Protein AF-A0A936TKP4-F1 (afdb_monomer_lite)

Structure (mmCIF, N/CA/C/O backbone):
data_AF-A0A936TKP4-F1
#
_entry.id   AF-A0A936TKP4-F1
#
loop_
_atom_site.group_PDB
_atom_site.id
_atom_site.type_symbol
_atom_site.label_atom_id
_atom_site.label_alt_id
_atom_site.label_comp_id
_atom_site.label_asym_id
_atom_site.label_entity_id
_atom_site.label_seq_id
_atom_site.pdbx_PDB_ins_code
_atom_site.Cartn_x
_atom_site.Cartn_y
_atom_site.Cartn_z
_atom_site.occupancy
_atom_site.B_iso_or_equiv
_atom_site.auth_seq_id
_atom_site.auth_comp_id
_atom_site.auth_asym_id
_atom_site.auth_atom_id
_atom_site.pdbx_PDB_model_num
ATOM 1 N N . MET A 1 1 ? -53.972 6.274 36.315 1.00 53.28 1 MET A N 1
ATOM 2 C CA . MET A 1 1 ? -53.325 5.795 35.070 1.00 53.28 1 MET A CA 1
ATOM 3 C C . MET A 1 1 ? -52.036 5.084 35.476 1.00 53.28 1 MET A C 1
ATOM 5 O O . MET A 1 1 ? -51.316 5.596 36.319 1.00 53.28 1 MET A O 1
ATOM 9 N N . LYS A 1 2 ? -51.876 3.821 35.063 1.00 56.62 2 LYS A N 1
ATOM 10 C CA . LYS A 1 2 ? -51.073 2.777 35.736 1.00 56.62 2 LYS A CA 1
ATOM 11 C C . LYS A 1 2 ? -49.551 2.988 35.513 1.00 56.62 2 LYS A C 1
ATOM 13 O O . LYS A 1 2 ? -49.160 3.133 34.355 1.00 56.62 2 LYS A O 1
ATOM 18 N N . PRO A 1 3 ? -48.682 2.891 36.542 1.00 65.44 3 PRO A N 1
ATOM 19 C CA . PRO A 1 3 ? -47.214 3.024 36.414 1.00 65.44 3 PRO A CA 1
ATOM 20 C C . PRO A 1 3 ? -46.573 2.038 35.415 1.00 65.44 3 PRO A C 1
ATOM 22 O O . PRO A 1 3 ? -45.486 2.275 34.895 1.00 65.44 3 PRO A O 1
ATOM 25 N N . MET A 1 4 ? -47.289 0.962 35.076 1.00 65.12 4 MET A N 1
ATOM 26 C CA . MET A 1 4 ? -46.918 -0.027 34.060 1.00 65.12 4 MET A CA 1
ATOM 27 C C . MET A 1 4 ? -46.712 0.555 32.651 1.00 65.12 4 MET A C 1
ATOM 29 O O . MET A 1 4 ? -45.948 -0.007 31.874 1.00 65.12 4 MET A O 1
ATOM 33 N N . ILE A 1 5 ? -47.400 1.647 32.300 1.00 80.31 5 ILE A N 1
ATOM 34 C CA . ILE A 1 5 ? -47.301 2.262 30.964 1.00 80.31 5 ILE A CA 1
ATOM 35 C C . ILE A 1 5 ? -46.041 3.134 30.873 1.00 80.31 5 ILE A C 1
ATOM 37 O O . ILE A 1 5 ? -45.350 3.108 29.860 1.00 80.31 5 ILE A O 1
ATOM 41 N N . LEU A 1 6 ? -45.698 3.830 31.963 1.00 78.81 6 LEU A N 1
ATOM 42 C CA . LEU A 1 6 ? -44.509 4.679 32.059 1.00 78.81 6 LEU A CA 1
ATOM 43 C C . LEU A 1 6 ? -43.215 3.855 32.022 1.00 78.81 6 LEU A C 1
ATOM 45 O O . LEU A 1 6 ? -42.288 4.205 31.299 1.00 78.81 6 LEU A O 1
ATOM 49 N N . SER A 1 7 ? -43.177 2.726 32.738 1.00 82.25 7 SER A N 1
ATOM 50 C CA . SER A 1 7 ? -42.025 1.813 32.731 1.00 82.25 7 SER A CA 1
ATOM 51 C C . SER A 1 7 ? -41.741 1.253 31.333 1.00 82.25 7 SER A C 1
ATOM 53 O O . SER A 1 7 ? -40.596 1.278 30.894 1.00 82.25 7 SER A O 1
ATOM 55 N N . LYS A 1 8 ? -42.777 0.829 30.598 1.00 84.25 8 LYS A N 1
ATOM 56 C CA . LYS A 1 8 ? -42.629 0.322 29.224 1.00 84.25 8 LYS A CA 1
ATOM 57 C C . L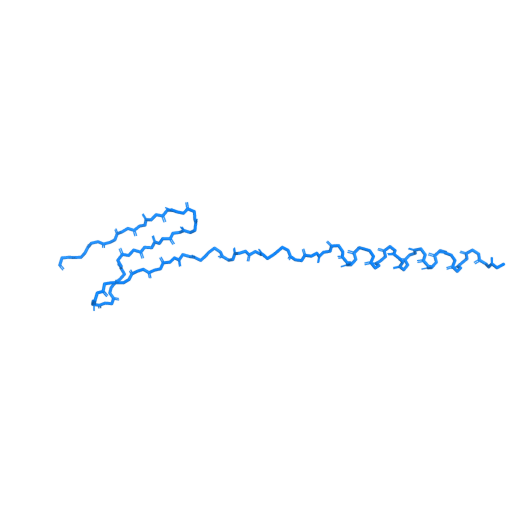YS A 1 8 ? -42.141 1.395 28.255 1.00 84.25 8 LYS A C 1
ATOM 59 O O . LYS A 1 8 ? -41.305 1.103 27.405 1.00 84.25 8 LYS A O 1
ATOM 64 N N . LEU A 1 9 ? -42.642 2.626 28.398 1.00 85.12 9 LEU A N 1
ATOM 65 C CA . LEU A 1 9 ? -42.188 3.757 27.589 1.00 85.12 9 LEU A CA 1
ATOM 66 C C . LEU A 1 9 ? -40.706 4.048 27.841 1.00 85.12 9 LEU A C 1
ATOM 68 O O . LEU A 1 9 ? -39.944 4.233 26.897 1.00 85.12 9 LEU A O 1
ATOM 72 N N . LEU A 1 10 ? -40.293 4.029 29.110 1.00 87.44 10 LEU A N 1
ATOM 73 C CA . LEU A 1 10 ? -38.911 4.276 29.504 1.00 87.44 10 LEU A CA 1
ATOM 74 C C . LEU A 1 10 ? -37.972 3.198 28.947 1.00 87.44 10 LEU A C 1
ATOM 76 O O . LEU A 1 10 ? -36.938 3.526 28.372 1.00 87.44 10 LEU A O 1
ATOM 80 N N . THR A 1 11 ? -38.356 1.922 29.039 1.00 88.31 11 THR A N 1
ATOM 81 C CA . THR A 1 11 ? -37.582 0.815 28.459 1.00 88.31 11 THR A CA 1
ATOM 82 C C . THR A 1 11 ? -37.464 0.937 26.941 1.00 88.31 11 THR A C 1
ATOM 84 O O . THR A 1 11 ? -36.376 0.757 26.404 1.00 88.31 11 THR A O 1
ATOM 87 N N . ALA A 1 12 ? -38.547 1.296 26.246 1.00 86.38 12 ALA A N 1
ATOM 88 C CA . ALA A 1 12 ? -38.520 1.482 24.797 1.00 86.38 12 ALA A CA 1
ATOM 89 C C . ALA A 1 12 ? -37.585 2.631 24.379 1.00 86.38 12 ALA A C 1
ATOM 91 O O . ALA A 1 12 ? -36.790 2.465 23.456 1.00 86.38 12 ALA A O 1
ATOM 92 N N . VAL A 1 13 ? -37.629 3.764 25.087 1.00 87.69 13 VAL A N 1
ATOM 93 C CA . VAL A 1 13 ? -36.743 4.913 24.831 1.00 87.69 13 VAL A CA 1
ATOM 94 C C . VAL A 1 13 ? -35.278 4.539 25.057 1.00 87.69 13 VAL A C 1
ATOM 96 O O . VAL A 1 13 ? -34.435 4.851 24.220 1.00 87.69 13 VAL A O 1
ATOM 99 N N . VAL A 1 14 ? -34.975 3.816 26.139 1.00 86.69 14 VAL A N 1
ATOM 100 C CA . VAL A 1 14 ? -33.615 3.329 26.409 1.00 86.69 14 VAL A CA 1
ATOM 101 C C . VAL A 1 14 ? -33.146 2.381 25.306 1.00 86.69 14 VAL A C 1
ATOM 103 O O . VAL A 1 14 ? -32.046 2.559 24.795 1.00 86.69 14 VAL A O 1
ATOM 106 N N . CYS A 1 15 ? -33.971 1.423 24.873 1.00 82.19 15 CYS A N 1
ATOM 107 C CA . CYS A 1 15 ? -33.610 0.525 23.774 1.00 82.19 15 CYS A CA 1
ATOM 108 C C . CYS A 1 15 ? 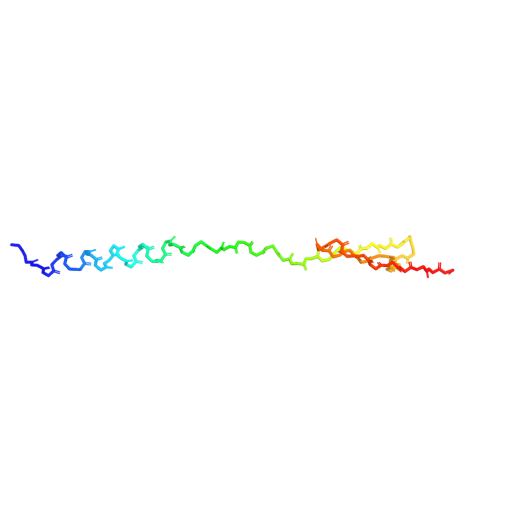-33.291 1.292 22.484 1.00 82.19 15 CYS A C 1
ATOM 110 O O . CYS A 1 15 ? -32.267 1.028 21.861 1.00 82.19 15 CYS A O 1
ATOM 112 N N . VAL A 1 16 ? -34.120 2.266 22.101 1.00 83.25 16 VAL A N 1
ATOM 113 C CA . VAL A 1 16 ? -33.903 3.056 20.877 1.00 83.25 16 VAL A CA 1
ATOM 114 C C . VAL A 1 16 ? -32.621 3.886 20.962 1.00 83.25 16 VAL A C 1
ATOM 116 O O . VAL A 1 16 ? -31.857 3.920 20.000 1.00 83.25 16 VAL A O 1
ATOM 119 N N . LEU A 1 17 ? -32.347 4.509 22.111 1.00 80.50 17 LEU A N 1
ATOM 120 C CA . LEU A 1 17 ? -31.121 5.284 22.318 1.00 80.50 17 LEU A CA 1
ATOM 121 C C . LEU A 1 17 ? -29.863 4.408 22.247 1.00 80.50 17 LEU A C 1
ATOM 123 O O . LEU A 1 17 ? -28.873 4.812 21.642 1.00 80.50 17 LEU A O 1
ATOM 127 N N . MET A 1 18 ? -29.914 3.197 22.809 1.00 78.88 18 MET A N 1
ATOM 128 C CA . MET A 1 18 ? -28.785 2.262 22.777 1.00 78.88 18 MET A CA 1
ATOM 129 C C . MET A 1 18 ? -28.542 1.688 21.376 1.00 78.88 18 MET A C 1
ATOM 131 O O . MET A 1 18 ? -27.391 1.503 20.989 1.00 78.88 18 MET A O 1
ATOM 135 N N . LEU A 1 19 ? -29.601 1.444 20.594 1.00 73.38 19 LEU A N 1
ATOM 136 C CA . LEU A 1 19 ? -29.463 1.007 19.201 1.00 73.38 19 LEU A CA 1
ATOM 137 C C . LEU A 1 19 ? -28.983 2.139 18.276 1.00 73.38 19 LEU A C 1
ATOM 139 O O . LEU A 1 19 ? -28.244 1.875 17.333 1.00 73.38 19 LEU A O 1
ATOM 143 N N . GLY A 1 20 ? -29.380 3.389 18.535 1.00 73.00 20 GLY A N 1
ATOM 144 C CA . GLY A 1 20 ? -29.014 4.544 17.708 1.00 73.00 20 GLY A CA 1
ATOM 145 C C . GLY A 1 20 ? -27.585 5.061 17.912 1.00 73.00 20 GLY A C 1
ATOM 146 O O . GLY A 1 20 ? -27.082 5.792 17.064 1.00 73.00 20 GLY A O 1
ATOM 147 N N . ALA A 1 21 ? -26.921 4.694 19.012 1.00 69.81 21 ALA A N 1
ATOM 148 C CA . ALA A 1 21 ? -25.584 5.190 19.348 1.00 69.81 21 ALA A CA 1
ATOM 149 C C . ALA A 1 21 ? -24.433 4.398 18.699 1.00 69.81 21 ALA A C 1
ATOM 151 O O . ALA A 1 21 ? -23.283 4.835 18.754 1.00 69.81 21 ALA A O 1
ATOM 152 N N . VAL A 1 22 ? -24.713 3.255 18.066 1.00 69.38 22 VAL A N 1
ATOM 153 C CA . VAL A 1 22 ? -23.691 2.466 17.363 1.00 69.38 22 VAL A CA 1
ATOM 154 C C . VAL A 1 22 ? -23.607 2.949 15.919 1.00 69.38 22 VAL A C 1
ATOM 156 O O . VAL A 1 22 ? -24.119 2.322 14.995 1.00 69.38 22 VAL A O 1
ATOM 159 N N . VAL A 1 23 ? -22.973 4.103 15.719 1.00 70.25 23 VAL A N 1
ATOM 160 C CA . VAL A 1 23 ? -22.534 4.501 14.379 1.00 70.25 23 VAL A CA 1
ATOM 161 C C . VAL A 1 23 ? -21.304 3.647 14.067 1.00 70.25 23 VAL A C 1
ATOM 163 O O . VAL A 1 23 ? -20.318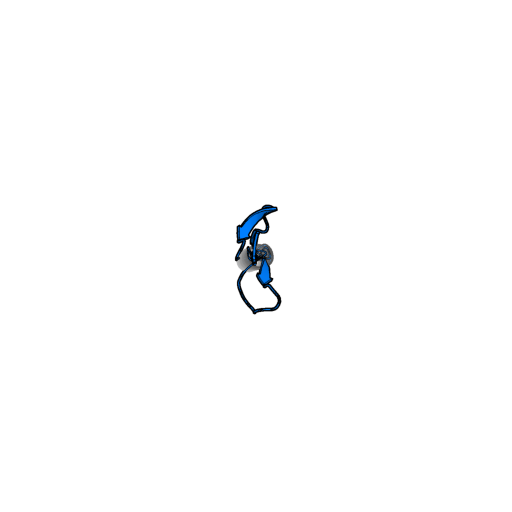 3.757 14.800 1.00 70.25 23 VAL A O 1
ATOM 166 N N . PRO A 1 24 ? -21.327 2.768 13.047 1.00 72.50 24 PRO A N 1
ATOM 167 C CA . PRO A 1 24 ? -20.129 2.040 12.667 1.00 72.50 24 PRO A CA 1
ATOM 168 C C . PRO A 1 24 ? -19.075 3.072 12.277 1.00 72.50 24 PRO A C 1
ATOM 170 O O . PRO A 1 24 ? -19.270 3.858 11.347 1.00 72.50 24 PRO A O 1
ATOM 173 N N . THR A 1 25 ? -17.964 3.102 13.009 1.00 69.06 25 THR A N 1
ATOM 174 C CA . THR A 1 25 ? -16.784 3.820 12.552 1.00 69.06 25 THR A CA 1
ATOM 175 C C . THR A 1 25 ? -16.406 3.201 11.213 1.00 69.06 25 THR A C 1
ATOM 177 O O . THR A 1 25 ? -16.217 1.988 11.114 1.00 69.06 25 THR A O 1
ATOM 180 N N . GLN A 1 26 ? -16.372 4.008 10.150 1.00 70.06 26 GLN A N 1
ATOM 181 C CA . GLN A 1 26 ? -15.839 3.546 8.876 1.00 70.06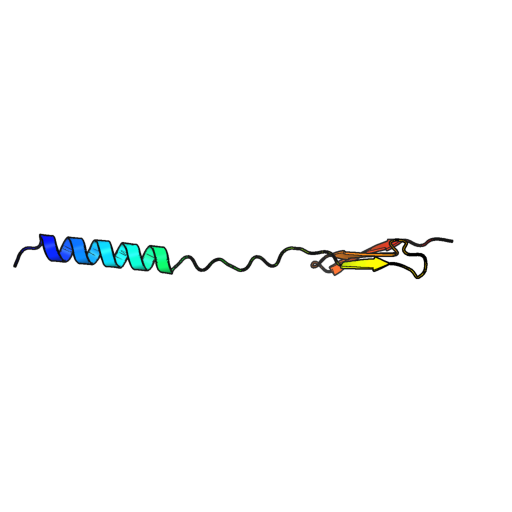 26 GLN A CA 1
ATOM 182 C C . GLN A 1 26 ? -14.365 3.230 9.112 1.00 70.06 26 GLN A C 1
ATOM 184 O O . GLN A 1 26 ? -13.527 4.127 9.152 1.00 70.06 26 GLN A O 1
ATOM 189 N N . ALA A 1 27 ? -14.059 1.955 9.338 1.00 70.44 27 ALA A N 1
ATOM 190 C CA . ALA A 1 27 ? -12.695 1.481 9.299 1.00 70.44 27 ALA A CA 1
ATOM 191 C C . ALA A 1 27 ? -12.210 1.716 7.867 1.00 70.44 27 ALA A C 1
ATOM 193 O O . ALA A 1 27 ? -12.679 1.067 6.929 1.00 70.44 27 ALA A O 1
ATOM 194 N N . VAL A 1 28 ? -11.332 2.702 7.687 1.00 72.00 28 VAL A N 1
ATOM 195 C CA . VAL A 1 28 ? -10.577 2.830 6.444 1.00 72.00 28 VAL A CA 1
ATOM 196 C C . VAL A 1 28 ? -9.744 1.561 6.359 1.00 72.00 28 VAL A C 1
ATOM 198 O O . VAL A 1 28 ? -8.908 1.312 7.223 1.00 72.00 28 VAL A O 1
ATOM 201 N N . ALA A 1 29 ? -10.054 0.708 5.385 1.00 68.25 29 ALA A N 1
ATOM 202 C CA . ALA A 1 29 ? -9.262 -0.483 5.142 1.00 68.25 29 ALA A CA 1
ATOM 203 C C . ALA A 1 29 ? -7.821 -0.050 4.852 1.00 68.25 29 ALA A C 1
ATOM 205 O O . ALA A 1 29 ? -7.601 0.828 4.016 1.00 68.25 29 ALA A O 1
ATOM 206 N N . ASP A 1 30 ? -6.877 -0.663 5.557 1.00 78.94 30 ASP A N 1
ATOM 207 C CA . ASP A 1 30 ? -5.445 -0.428 5.419 1.00 78.94 30 ASP A CA 1
ATOM 208 C C . ASP A 1 30 ? -4.972 -0.996 4.072 1.00 78.94 30 ASP A C 1
ATOM 210 O O . ASP A 1 30 ? -4.626 -2.170 3.946 1.00 78.94 30 ASP A O 1
ATOM 214 N N . GLN A 1 31 ? -5.133 -0.205 3.009 1.00 86.19 31 GLN A N 1
ATOM 215 C CA . GLN A 1 31 ? -4.844 -0.628 1.643 1.00 86.19 31 GLN A CA 1
ATOM 216 C C . GLN A 1 31 ? -3.506 -0.059 1.190 1.00 86.19 31 GLN A C 1
ATOM 218 O O . GLN A 1 31 ? -3.381 1.142 0.947 1.00 86.19 31 GLN A O 1
ATOM 223 N N . ALA A 1 32 ? -2.528 -0.943 1.014 1.00 92.81 32 ALA A N 1
ATOM 224 C CA . ALA A 1 32 ? -1.268 -0.595 0.381 1.00 92.81 32 ALA A CA 1
ATOM 225 C C . ALA A 1 32 ? -1.456 -0.268 -1.111 1.00 92.81 32 ALA A C 1
ATOM 227 O O . ALA A 1 32 ? -2.271 -0.880 -1.810 1.00 92.81 32 ALA A O 1
ATOM 228 N N . GLN A 1 33 ? -0.667 0.679 -1.615 1.00 94.44 33 GLN A N 1
ATOM 229 C CA . GLN A 1 33 ? -0.575 0.992 -3.039 1.00 94.44 33 GLN A CA 1
ATOM 230 C C . GLN A 1 33 ? 0.559 0.194 -3.683 1.00 94.44 33 GLN A C 1
ATOM 232 O O . GLN A 1 33 ? 1.662 0.116 -3.142 1.00 94.44 33 GLN A O 1
ATOM 237 N N . TYR A 1 34 ? 0.299 -0.351 -4.871 1.00 96.25 34 TYR A N 1
ATOM 238 C CA . TYR A 1 34 ? 1.261 -1.137 -5.642 1.00 96.25 34 TYR A CA 1
ATOM 239 C C . TYR A 1 34 ? 1.598 -0.402 -6.939 1.00 96.25 34 TYR A C 1
ATOM 241 O O . TYR A 1 34 ? 0.707 -0.079 -7.726 1.00 96.25 34 TYR A O 1
ATOM 249 N N . ILE A 1 35 ? 2.885 -0.138 -7.166 1.00 97.31 35 ILE A N 1
ATOM 250 C CA . ILE A 1 35 ? 3.390 0.516 -8.381 1.00 97.31 35 ILE A CA 1
ATOM 251 C C . ILE A 1 35 ? 4.128 -0.521 -9.214 1.00 97.31 35 ILE A C 1
ATOM 253 O O . ILE A 1 35 ? 4.976 -1.241 -8.688 1.00 97.31 35 ILE A O 1
ATOM 257 N N . TYR A 1 36 ? 3.851 -0.554 -10.514 1.00 97.50 36 TYR A N 1
ATOM 258 C CA . TYR A 1 36 ? 4.485 -1.459 -11.469 1.00 97.50 36 TYR A CA 1
ATOM 259 C C . TYR A 1 36 ? 5.352 -0.683 -12.467 1.00 97.50 36 TYR A C 1
ATOM 261 O O . TYR A 1 36 ? 5.126 0.507 -12.692 1.00 97.50 36 TYR A O 1
ATOM 269 N N . ASP A 1 37 ? 6.368 -1.340 -13.026 1.00 97.19 37 ASP A N 1
ATOM 270 C CA . ASP A 1 37 ? 7.138 -0.821 -14.162 1.00 97.19 37 ASP A CA 1
ATOM 271 C C . ASP A 1 37 ? 6.427 -1.081 -15.507 1.00 97.19 37 ASP A C 1
ATOM 273 O O . ASP A 1 37 ? 5.392 -1.747 -15.563 1.00 97.19 37 ASP A O 1
ATOM 277 N N . ASP A 1 38 ? 7.000 -0.575 -16.603 1.00 97.25 38 ASP A N 1
ATOM 278 C CA . ASP A 1 38 ? 6.439 -0.725 -17.956 1.00 97.25 38 ASP A CA 1
ATOM 279 C C . ASP A 1 38 ? 6.387 -2.191 -18.431 1.00 97.25 38 ASP A C 1
ATOM 281 O O . ASP A 1 38 ? 5.638 -2.526 -19.348 1.00 97.25 38 ASP A O 1
ATOM 285 N N . ALA A 1 39 ? 7.165 -3.078 -17.800 1.00 97.69 39 ALA A N 1
ATOM 286 C CA . ALA A 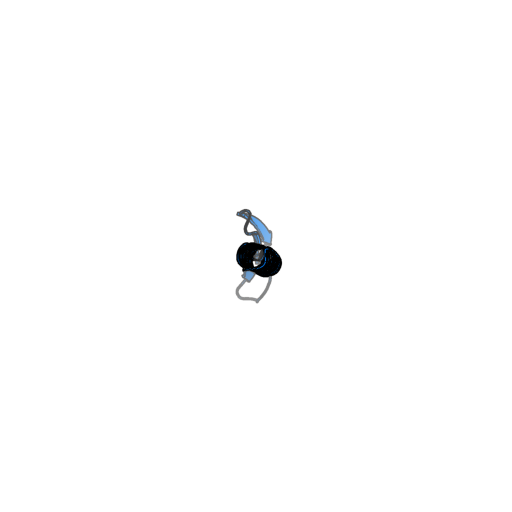1 39 ? 7.152 -4.517 -18.049 1.00 97.69 39 ALA A CA 1
ATOM 287 C C . ALA A 1 39 ? 6.133 -5.267 -17.164 1.00 97.69 39 ALA A C 1
ATOM 289 O O . ALA A 1 39 ? 6.031 -6.492 -17.255 1.00 97.69 39 ALA A O 1
ATOM 290 N N . GLY A 1 40 ? 5.384 -4.562 -16.309 1.00 97.56 40 GLY A N 1
ATOM 291 C CA . GLY A 1 40 ? 4.382 -5.134 -15.408 1.00 97.56 40 GLY A CA 1
ATOM 292 C C . GLY A 1 40 ? 4.954 -5.774 -14.139 1.00 97.56 40 GLY A C 1
ATOM 293 O O . GLY A 1 40 ? 4.249 -6.526 -13.464 1.00 97.56 40 GLY A O 1
ATOM 294 N N . ARG A 1 41 ? 6.216 -5.506 -13.789 1.00 98.00 41 ARG A N 1
ATOM 295 C CA . ARG A 1 41 ? 6.858 -6.018 -12.565 1.00 98.00 41 ARG A CA 1
ATOM 296 C C . ARG A 1 41 ? 6.633 -5.058 -11.401 1.00 98.00 41 ARG A C 1
ATOM 298 O O . ARG A 1 41 ? 6.612 -3.845 -11.586 1.00 98.00 41 ARG A O 1
ATOM 305 N N . LEU A 1 42 ? 6.487 -5.594 -10.189 1.00 98.12 42 LEU A N 1
ATOM 306 C CA . LEU A 1 42 ? 6.249 -4.796 -8.983 1.00 98.12 42 LEU A CA 1
ATOM 307 C C . LEU A 1 42 ? 7.476 -3.947 -8.626 1.00 98.12 42 LEU A C 1
ATOM 309 O O . LEU A 1 42 ? 8.513 -4.487 -8.264 1.00 98.12 42 LEU A O 1
ATOM 313 N N . ARG A 1 43 ? 7.344 -2.623 -8.663 1.00 97.88 43 ARG A N 1
ATOM 314 C CA . ARG A 1 43 ? 8.425 -1.665 -8.393 1.00 97.88 43 ARG A CA 1
ATOM 315 C C . ARG A 1 43 ? 8.361 -1.060 -6.990 1.00 97.88 43 ARG A C 1
ATOM 317 O O . ARG A 1 43 ? 9.412 -0.779 -6.417 1.00 97.88 43 ARG A O 1
ATOM 324 N N . ALA A 1 44 ? 7.164 -0.860 -6.435 1.00 97.44 44 ALA A N 1
ATOM 325 C CA . ALA A 1 44 ? 7.012 -0.364 -5.068 1.00 97.44 44 ALA A CA 1
ATOM 326 C C . ALA A 1 44 ? 5.730 -0.851 -4.384 1.00 97.44 44 ALA A C 1
ATOM 328 O O . ALA A 1 44 ? 4.710 -1.060 -5.045 1.00 97.44 44 ALA A O 1
ATOM 329 N N . VAL A 1 45 ? 5.801 -0.966 -3.058 1.00 97.06 45 VAL A N 1
ATOM 330 C CA . VAL A 1 45 ? 4.655 -1.136 -2.154 1.00 97.06 45 VAL A CA 1
ATOM 331 C C . VAL A 1 45 ? 4.675 0.027 -1.168 1.00 97.06 45 VAL A C 1
ATOM 333 O O . VAL A 1 45 ? 5.695 0.231 -0.509 1.00 97.06 45 VAL A O 1
ATOM 336 N N . ILE A 1 46 ? 3.585 0.791 -1.100 1.00 95.31 46 ILE A N 1
ATOM 337 C CA . ILE A 1 46 ? 3.435 1.955 -0.216 1.00 95.31 46 ILE A CA 1
ATOM 338 C C . ILE A 1 46 ? 2.308 1.660 0.773 1.00 95.31 46 ILE A C 1
ATOM 340 O O . ILE A 1 46 ? 1.161 1.484 0.364 1.00 95.31 46 ILE A O 1
ATOM 344 N N . ASP A 1 47 ? 2.637 1.604 2.055 1.00 91.25 47 ASP A N 1
ATOM 345 C CA . ASP A 1 47 ? 1.699 1.406 3.158 1.00 91.25 47 ASP A CA 1
ATOM 346 C C . ASP A 1 47 ? 1.004 2.739 3.534 1.00 91.25 47 ASP A C 1
ATOM 348 O O . ASP A 1 47 ? 1.628 3.802 3.427 1.00 91.25 47 ASP A O 1
ATOM 352 N N . PRO A 1 48 ? -0.265 2.742 3.982 1.00 86.69 48 PRO A N 1
ATOM 353 C CA . PRO A 1 48 ? -0.937 3.933 4.519 1.00 86.69 48 PRO A CA 1
ATOM 354 C C . PRO A 1 48 ? -0.221 4.629 5.689 1.00 86.69 48 PRO A C 1
ATOM 356 O O . PRO A 1 48 ? -0.355 5.846 5.850 1.00 86.69 48 PRO A O 1
ATOM 359 N N . ALA A 1 49 ? 0.592 3.910 6.463 1.00 87.81 49 ALA A N 1
ATOM 360 C CA . ALA A 1 49 ? 1.508 4.443 7.473 1.00 87.81 49 ALA A CA 1
ATOM 361 C C . ALA A 1 49 ? 2.742 5.153 6.873 1.00 87.81 49 ALA A C 1
ATOM 363 O O . ALA A 1 49 ? 3.606 5.623 7.610 1.00 87.81 49 ALA A O 1
ATOM 364 N N . SER A 1 50 ? 2.798 5.292 5.543 1.00 80.19 50 SER A N 1
ATOM 365 C CA . SER A 1 50 ? 3.887 5.885 4.750 1.00 80.19 50 SER A CA 1
ATOM 366 C C . SER A 1 50 ? 5.188 5.075 4.701 1.00 80.19 50 SER A C 1
ATOM 368 O O . SER A 1 50 ? 6.190 5.565 4.175 1.00 80.19 50 SER A O 1
ATOM 370 N N . ASP A 1 51 ? 5.181 3.825 5.164 1.00 93.44 51 ASP A N 1
ATOM 371 C CA . ASP A 1 51 ? 6.290 2.904 4.923 1.00 93.44 51 ASP A CA 1
ATOM 372 C C . ASP A 1 51 ? 6.335 2.501 3.440 1.00 93.44 51 ASP A C 1
ATOM 374 O O . ASP A 1 51 ? 5.307 2.281 2.800 1.00 93.44 51 ASP A O 1
ATOM 378 N N . THR A 1 52 ? 7.536 2.436 2.854 1.00 96.00 52 THR A N 1
ATOM 379 C CA . THR A 1 52 ? 7.715 2.129 1.424 1.00 96.00 52 THR A CA 1
ATOM 380 C C . THR A 1 52 ? 8.810 1.091 1.201 1.00 96.00 52 THR A C 1
ATOM 382 O O . THR A 1 52 ? 9.953 1.280 1.619 1.00 96.00 52 THR A O 1
ATOM 385 N N . ALA A 1 53 ? 8.485 0.029 0.463 1.00 96.88 53 ALA A N 1
ATOM 386 C CA . ALA A 1 53 ? 9.449 -0.934 -0.066 1.00 96.88 53 ALA A CA 1
ATOM 387 C C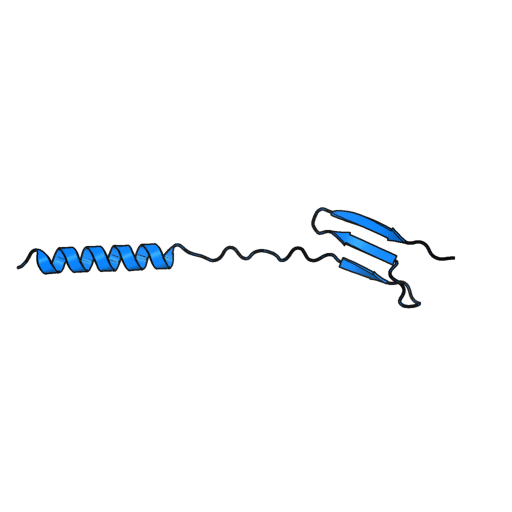 . ALA A 1 53 ? 9.660 -0.701 -1.570 1.00 96.88 53 ALA A C 1
ATOM 389 O O . ALA A 1 53 ? 8.687 -0.557 -2.312 1.00 96.88 53 ALA A O 1
ATOM 390 N N . ILE A 1 54 ? 10.918 -0.678 -2.028 1.00 97.56 54 ILE A N 1
ATOM 391 C CA . ILE A 1 54 ? 11.289 -0.415 -3.430 1.00 97.56 54 ILE A CA 1
ATOM 392 C C . ILE A 1 54 ? 12.105 -1.585 -3.979 1.00 97.56 54 ILE A C 1
ATOM 394 O O . ILE A 1 54 ? 13.067 -2.028 -3.350 1.00 97.56 54 ILE A O 1
ATOM 398 N N . TYR A 1 55 ? 11.755 -2.033 -5.184 1.00 96.56 55 TYR A N 1
ATOM 399 C CA . TYR A 1 55 ? 12.448 -3.096 -5.906 1.00 96.56 55 TYR A CA 1
ATOM 400 C C . TYR A 1 55 ? 13.099 -2.538 -7.172 1.00 96.56 55 TYR A C 1
ATOM 402 O O . TYR A 1 55 ? 12.470 -1.819 -7.952 1.00 96.56 55 TYR A O 1
ATOM 410 N N . ALA A 1 56 ? 14.372 -2.877 -7.375 1.00 95.12 56 ALA A N 1
ATOM 411 C CA . ALA A 1 56 ? 15.127 -2.529 -8.571 1.00 95.12 56 ALA A CA 1
ATOM 412 C C . ALA A 1 56 ? 15.444 -3.801 -9.360 1.00 95.12 56 ALA A C 1
ATOM 414 O O . ALA A 1 56 ? 15.973 -4.767 -8.809 1.00 95.12 56 ALA A O 1
ATOM 415 N N . TYR A 1 57 ? 15.133 -3.777 -10.651 1.00 91.94 57 TYR A N 1
ATOM 416 C CA . TYR A 1 57 ? 15.444 -4.849 -11.587 1.00 91.94 57 TYR A CA 1
ATOM 417 C C . TYR A 1 57 ? 16.378 -4.304 -12.666 1.00 91.94 57 TYR A C 1
ATOM 419 O O . TYR A 1 57 ? 16.181 -3.179 -13.130 1.00 91.94 57 TYR A O 1
ATOM 427 N N . LEU A 1 58 ? 17.394 -5.097 -13.016 1.00 89.12 58 LEU A N 1
ATOM 428 C CA . LEU A 1 58 ? 18.360 -4.814 -14.081 1.00 89.12 58 LEU A CA 1
ATOM 429 C C . LEU A 1 58 ? 17.840 -5.286 -15.444 1.00 89.12 58 LEU A C 1
ATOM 431 O O . LEU A 1 58 ? 17.003 -6.223 -15.464 1.00 89.12 58 LEU A O 1
#

Sequence (58 aa):
MKPMILSKLLTAVVCVLMLGAVVPTQAVADQAQYIYDDAGRLRAVIDPASDTAIYAYL

Secondary structure (DSSP, 8-state):
--HHHHHHHHHHHHHHHHHHT-PPP-------EEEE-TTS-EEEEE-TTS-EEE----

Radius of gyration: 26.88 Å; chains: 1; bounding box: 72×12×54 Å

Foldseek 3Di:
DDVVVVVVVVVVVVVVVVVVPCDPDPPPPFDWDFDADPVRHTAWTATPVRDIDGDDDD

pLDDT: mean 84.66, std 11.77, range [53.28, 98.12]